Protein AF-A0A0L7KU75-F1 (afdb_monomer_lite)

Sequence (164 aa):
ITSDTLNGLRNLGIDVNSWDTIVIYLVTSKLDAESRKLWETKIGSSDELPALKELKEFLETRFRSLEFTDDHSLLRKIRERESLVPEKKILTSDEERCEEIYTHTTVRDESGRSVVNLPFRTSNPECKHGRTRDLAVRRFQHLERKVEREPEVTSPAVHRVLET

Radius of gyration: 30.98 Å; chains: 1; bounding box: 51×66×66 Å

Secondary structure (DSSP, 8-state):
-HHHHHHHHHHTT---TTHHHHHHHHHHHHS-HHHHHHHHHHHTT-SSPPPHHHHHHHHHHHHHHHHHHHTTTHHHHHHHHHTTS-SS----HHHHHHHHHHHHHEEE-TTS-EEEPP--SSSS---TTTTHHHHHHHHHHHHHHHHHH-GGG--TTTTTTS--

Organism: Operophtera brumata (NCBI:txid104452)

Structure (mmCIF, N/CA/C/O backbone):
data_AF-A0A0L7KU75-F1
#
_entry.id   AF-A0A0L7KU75-F1
#
loop_
_atom_site.group_PDB
_atom_site.id
_atom_site.type_symbol
_atom_site.label_atom_id
_atom_site.label_alt_id
_atom_site.label_comp_id
_atom_site.label_asym_id
_atom_site.label_entity_id
_atom_site.label_seq_id
_atom_site.pdbx_PDB_ins_code
_atom_site.Cartn_x
_atom_site.Cartn_y
_atom_site.Cartn_z
_atom_site.occupancy
_atom_site.B_iso_or_equiv
_atom_site.auth_seq_id
_atom_site.auth_comp_id
_atom_site.auth_asym_id
_atom_site.auth_atom_id
_atom_site.pdbx_PDB_model_num
ATOM 1 N N . ILE A 1 1 ? 6.870 2.482 -0.571 1.00 50.53 1 ILE A N 1
ATOM 2 C CA . ILE A 1 1 ? 6.154 2.921 -1.798 1.00 50.53 1 ILE A CA 1
ATOM 3 C C . ILE A 1 1 ? 6.358 4.416 -2.046 1.00 50.53 1 ILE A C 1
ATOM 5 O O . ILE A 1 1 ? 6.991 4.733 -3.035 1.00 50.53 1 ILE A O 1
ATOM 9 N N . THR A 1 2 ? 5.927 5.336 -1.173 1.00 66.31 2 THR A N 1
ATOM 10 C CA . THR A 1 2 ? 6.051 6.792 -1.432 1.00 66.31 2 THR A CA 1
ATOM 11 C C . THR A 1 2 ? 7.488 7.336 -1.384 1.00 66.31 2 THR A C 1
ATOM 13 O O . THR A 1 2 ? 7.855 8.167 -2.209 1.00 66.31 2 THR A O 1
ATOM 16 N N . SER A 1 3 ? 8.335 6.851 -0.468 1.00 70.81 3 SER A N 1
ATOM 17 C CA . SER A 1 3 ? 9.735 7.306 -0.358 1.00 70.81 3 SER A CA 1
ATOM 18 C C . SER A 1 3 ? 10.581 6.922 -1.576 1.00 70.81 3 SER A C 1
ATOM 20 O O . SER A 1 3 ? 11.368 7.729 -2.064 1.00 70.81 3 SER A O 1
ATOM 22 N N . ASP A 1 4 ? 10.410 5.705 -2.094 1.00 79.00 4 ASP A N 1
ATOM 23 C CA . ASP A 1 4 ? 11.194 5.202 -3.229 1.00 79.00 4 ASP A CA 1
ATOM 24 C C . ASP A 1 4 ? 10.819 5.934 -4.521 1.00 79.00 4 ASP A C 1
ATOM 26 O O . ASP A 1 4 ? 11.691 6.293 -5.312 1.00 79.00 4 ASP A O 1
ATOM 30 N N . THR A 1 5 ? 9.530 6.249 -4.696 1.00 79.56 5 THR A N 1
ATOM 31 C CA . THR A 1 5 ? 9.049 7.051 -5.827 1.00 79.56 5 THR A CA 1
ATOM 32 C C . THR A 1 5 ? 9.541 8.496 -5.764 1.00 79.56 5 THR A C 1
ATOM 34 O O . THR A 1 5 ? 9.972 9.027 -6.783 1.00 79.56 5 THR A O 1
ATOM 37 N N . LEU A 1 6 ? 9.545 9.128 -4.583 1.00 79.50 6 LEU A N 1
ATOM 38 C CA . LEU A 1 6 ? 10.062 10.495 -4.415 1.00 79.50 6 LEU A CA 1
ATOM 39 C C . LEU A 1 6 ? 11.577 10.564 -4.646 1.00 79.50 6 LEU A C 1
ATOM 41 O O . LEU A 1 6 ? 12.066 11.503 -5.269 1.00 79.50 6 LEU A O 1
ATOM 45 N N . ASN A 1 7 ? 12.319 9.541 -4.212 1.00 81.44 7 ASN A N 1
ATOM 46 C CA . ASN A 1 7 ? 13.748 9.424 -4.498 1.00 81.44 7 ASN A CA 1
ATOM 47 C C . ASN A 1 7 ? 14.016 9.209 -5.995 1.00 81.44 7 ASN A C 1
ATOM 49 O O . ASN A 1 7 ? 14.945 9.804 -6.537 1.00 81.44 7 ASN A O 1
ATOM 53 N N . GLY A 1 8 ? 13.177 8.429 -6.683 1.00 83.62 8 GLY A N 1
ATOM 54 C CA . GLY A 1 8 ? 13.225 8.290 -8.140 1.00 83.62 8 GLY A CA 1
ATOM 55 C C . GLY A 1 8 ? 13.024 9.622 -8.870 1.00 83.62 8 GLY A C 1
ATOM 56 O O . GLY A 1 8 ? 13.792 9.944 -9.771 1.00 83.62 8 GLY A O 1
ATOM 57 N N . LEU A 1 9 ? 12.049 10.433 -8.444 1.00 82.44 9 LEU A N 1
ATOM 58 C CA . LEU A 1 9 ? 11.795 11.766 -9.011 1.00 82.44 9 LEU A CA 1
ATOM 59 C C . LEU A 1 9 ? 12.949 12.743 -8.742 1.00 82.44 9 LEU A C 1
ATOM 61 O O . LEU A 1 9 ? 13.361 13.467 -9.648 1.00 82.44 9 LEU A O 1
ATOM 65 N N . ARG A 1 10 ? 13.531 12.705 -7.538 1.00 82.56 10 ARG A N 1
ATOM 66 C CA . ARG A 1 10 ? 14.726 13.493 -7.199 1.00 82.56 10 ARG A CA 1
ATOM 67 C C . ARG A 1 10 ? 15.917 13.128 -8.090 1.00 82.56 10 ARG A C 1
ATOM 69 O O . ARG A 1 10 ? 16.611 14.016 -8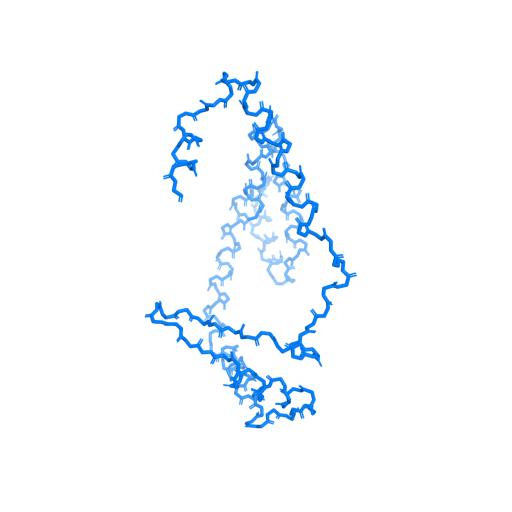.575 1.00 82.56 10 ARG A O 1
ATOM 76 N N . ASN A 1 11 ? 16.116 11.838 -8.362 1.00 86.25 11 ASN A N 1
ATOM 77 C CA . ASN A 1 11 ? 17.171 11.356 -9.263 1.00 86.25 11 ASN A CA 1
ATOM 78 C C . ASN A 1 11 ? 16.945 11.767 -10.728 1.00 86.25 11 ASN A C 1
ATOM 80 O O . ASN A 1 11 ? 17.902 11.852 -11.491 1.00 86.25 11 ASN A O 1
ATOM 84 N N . LEU A 1 12 ? 15.698 12.052 -11.112 1.00 86.69 12 LEU A N 1
ATOM 85 C CA . LEU A 1 12 ? 15.332 12.612 -12.417 1.00 86.69 12 LEU A CA 1
ATOM 86 C C . LEU A 1 12 ? 15.462 14.147 -12.471 1.00 86.69 12 LEU A C 1
ATOM 88 O O . LEU A 1 12 ? 15.104 14.752 -13.479 1.00 86.69 12 LEU A O 1
ATOM 92 N N . GLY A 1 13 ? 15.971 14.782 -11.409 1.00 80.56 13 GLY A N 1
ATOM 93 C CA . GLY A 1 13 ? 16.167 16.232 -11.334 1.00 80.56 13 GLY A CA 1
ATOM 94 C C . GLY A 1 13 ? 14.891 17.028 -11.056 1.00 80.56 13 GLY A C 1
ATOM 95 O O . GLY A 1 13 ? 14.885 18.243 -11.233 1.00 80.56 13 GLY A O 1
ATOM 96 N N . ILE A 1 14 ? 13.808 16.368 -10.633 1.00 81.25 14 ILE A N 1
ATOM 97 C CA . ILE A 1 14 ? 12.555 17.033 -10.268 1.00 81.25 14 ILE A CA 1
ATOM 98 C C . ILE A 1 14 ? 12.654 17.493 -8.812 1.00 81.25 14 ILE A C 1
ATOM 100 O O . ILE A 1 14 ? 12.973 16.701 -7.921 1.00 81.25 14 ILE A O 1
ATOM 104 N N . ASP A 1 15 ? 12.360 18.771 -8.566 1.00 80.94 15 ASP A N 1
ATOM 105 C CA . ASP A 1 15 ? 12.301 19.313 -7.212 1.00 80.94 15 ASP A CA 1
ATOM 106 C C . ASP A 1 15 ? 11.076 18.764 -6.464 1.00 80.94 15 ASP A C 1
ATOM 108 O O . ASP A 1 15 ? 9.924 19.036 -6.809 1.00 80.94 15 ASP A O 1
ATOM 112 N N . VAL A 1 16 ? 11.345 17.959 -5.437 1.00 82.62 16 VAL A N 1
ATOM 113 C CA . VAL A 1 16 ? 10.338 17.316 -4.580 1.00 82.62 16 VAL A CA 1
ATOM 114 C C . VAL A 1 16 ? 10.296 17.915 -3.173 1.00 82.62 16 VAL A C 1
ATOM 116 O O . VAL A 1 16 ? 9.594 17.393 -2.312 1.00 82.62 16 VAL A O 1
ATOM 119 N N . ASN A 1 17 ? 11.025 19.005 -2.911 1.00 78.44 17 ASN A N 1
ATOM 120 C CA . ASN A 1 17 ? 11.191 19.546 -1.556 1.00 78.44 17 ASN A CA 1
ATOM 121 C C . ASN A 1 17 ? 9.878 20.041 -0.919 1.00 78.44 17 ASN A C 1
ATOM 123 O O . ASN A 1 17 ? 9.758 20.057 0.300 1.00 78.44 17 ASN A O 1
ATOM 127 N N . SER A 1 18 ? 8.879 20.407 -1.725 1.00 79.19 18 SER A N 1
ATOM 128 C CA . SER A 1 18 ? 7.560 20.864 -1.259 1.00 79.19 18 SER A CA 1
ATOM 129 C C . SER A 1 18 ? 6.476 19.779 -1.264 1.00 79.19 18 SER A C 1
ATOM 131 O O . SER A 1 18 ? 5.334 20.037 -0.877 1.00 79.19 18 SER A O 1
ATOM 133 N N . TRP A 1 19 ? 6.796 18.562 -1.715 1.00 86.31 19 TRP A N 1
ATOM 134 C CA . TRP A 1 19 ? 5.796 17.507 -1.911 1.00 86.31 19 TRP A CA 1
ATOM 135 C C . TRP A 1 19 ? 5.351 16.868 -0.599 1.00 86.31 19 TRP A C 1
ATOM 137 O O . TRP A 1 19 ? 4.287 16.249 -0.560 1.00 86.31 19 TRP A O 1
ATOM 147 N N . ASP A 1 20 ? 6.117 17.062 0.473 1.00 86.25 20 ASP A N 1
ATOM 148 C CA . ASP A 1 20 ? 5.803 16.574 1.812 1.00 86.25 20 ASP A CA 1
ATOM 149 C C . ASP A 1 20 ? 4.392 16.991 2.237 1.00 86.25 20 ASP A C 1
ATOM 151 O O . ASP A 1 20 ? 3.604 16.131 2.616 1.00 86.25 20 ASP A O 1
ATOM 155 N N . THR A 1 21 ? 3.998 18.252 2.041 1.00 84.44 21 THR A N 1
ATOM 156 C CA . THR A 1 21 ? 2.649 18.738 2.382 1.00 84.44 21 THR A CA 1
ATOM 157 C C . THR A 1 21 ? 1.545 17.978 1.640 1.00 84.44 21 THR A C 1
ATOM 159 O O . THR A 1 21 ? 0.534 17.593 2.231 1.00 84.44 21 THR A O 1
ATOM 162 N N . ILE A 1 22 ? 1.742 17.720 0.343 1.00 86.88 22 ILE A N 1
ATOM 163 C CA . ILE A 1 22 ? 0.766 17.015 -0.502 1.00 86.88 22 ILE A CA 1
ATOM 164 C C . ILE A 1 22 ? 0.668 15.552 -0.070 1.00 86.88 22 ILE A C 1
ATOM 166 O O . ILE A 1 22 ? -0.427 15.019 0.109 1.00 86.88 22 ILE A O 1
ATOM 170 N N . VAL A 1 23 ? 1.814 14.898 0.120 1.00 87.31 23 VAL A N 1
ATOM 171 C CA . VAL A 1 23 ? 1.879 13.492 0.526 1.00 87.31 23 VAL A CA 1
ATOM 172 C C . VAL A 1 23 ? 1.296 13.314 1.924 1.00 87.31 23 VAL A C 1
ATOM 174 O O . VAL A 1 23 ? 0.525 12.381 2.136 1.00 87.31 23 VAL A O 1
ATOM 177 N N . ILE A 1 24 ? 1.593 14.221 2.855 1.00 88.81 24 ILE A N 1
ATOM 178 C CA . ILE A 1 24 ? 1.039 14.207 4.209 1.00 88.81 24 ILE A CA 1
ATOM 179 C C . ILE A 1 24 ? -0.480 14.329 4.152 1.00 88.81 24 ILE A C 1
ATOM 181 O O . ILE A 1 24 ? -1.156 13.481 4.724 1.00 88.81 24 ILE A O 1
ATOM 185 N N . TYR A 1 25 ? -1.032 15.297 3.416 1.00 88.06 25 TYR A N 1
ATOM 186 C CA . TYR A 1 25 ? -2.484 15.433 3.256 1.00 88.06 25 TYR A CA 1
ATOM 187 C C . TYR A 1 25 ? -3.135 14.174 2.657 1.00 88.06 25 TYR A C 1
ATOM 189 O O . TYR A 1 25 ? -4.155 13.683 3.147 1.00 88.06 25 TYR A O 1
ATOM 197 N N . LEU A 1 26 ? -2.530 13.605 1.610 1.00 88.75 26 LEU A N 1
ATOM 198 C CA . LEU A 1 26 ? -3.040 12.390 0.977 1.00 88.75 26 LEU A CA 1
ATOM 199 C C . LEU A 1 26 ? -3.021 11.202 1.940 1.00 88.75 26 LEU A C 1
ATOM 201 O O . LEU A 1 26 ? -4.012 10.479 2.031 1.00 88.75 26 LEU A O 1
ATOM 205 N N . VAL A 1 27 ? -1.930 11.005 2.679 1.00 89.06 27 VAL A N 1
ATOM 206 C CA . VAL A 1 27 ? -1.810 9.898 3.634 1.00 89.06 27 VAL A CA 1
ATOM 207 C C . VAL A 1 27 ? -2.764 10.091 4.812 1.00 89.06 27 VAL A C 1
ATOM 209 O O . VAL A 1 27 ? -3.489 9.159 5.154 1.00 89.06 27 VAL A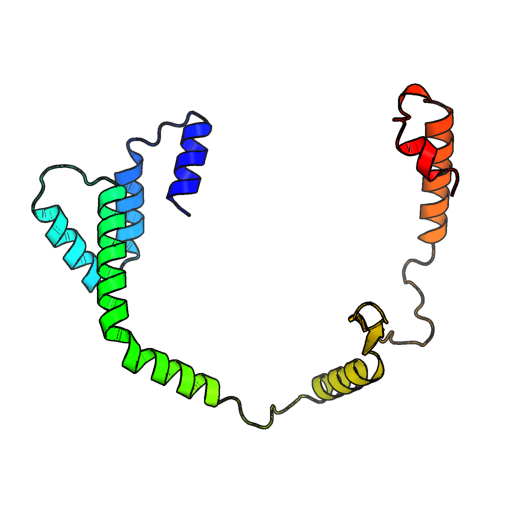 O 1
ATOM 212 N N . THR A 1 28 ? -2.857 11.290 5.391 1.00 88.38 28 THR A N 1
ATOM 213 C CA . THR A 1 28 ? -3.745 11.569 6.536 1.00 88.38 28 THR A CA 1
ATOM 214 C C . THR A 1 28 ? -5.225 11.455 6.176 1.00 88.38 28 THR A C 1
ATOM 216 O O . THR A 1 28 ? -6.030 11.036 7.013 1.00 88.38 28 THR A O 1
ATOM 219 N N . SER A 1 29 ? -5.589 11.714 4.914 1.00 88.25 29 SER A N 1
ATOM 220 C CA . SER A 1 29 ? -6.942 11.458 4.399 1.00 88.25 29 SER A CA 1
ATOM 221 C C . SER A 1 29 ? -7.320 9.969 4.393 1.00 88.25 29 SER A C 1
ATOM 223 O O . SER A 1 29 ? -8.503 9.633 4.462 1.00 88.25 29 SER A O 1
ATOM 225 N N . LYS A 1 30 ? -6.327 9.070 4.332 1.00 89.62 30 LYS A N 1
ATOM 226 C CA . LYS A 1 30 ? -6.516 7.610 4.339 1.00 89.62 30 LYS A CA 1
ATOM 227 C C . LYS A 1 30 ? -6.454 6.992 5.732 1.00 89.62 30 LYS A C 1
ATOM 229 O O . LYS A 1 30 ? -6.848 5.840 5.879 1.00 89.62 30 LYS A O 1
ATOM 234 N N . LEU A 1 31 ? -5.987 7.734 6.733 1.00 88.81 31 LEU A N 1
ATOM 235 C CA . LEU A 1 31 ? -5.997 7.281 8.122 1.00 88.81 31 LEU A CA 1
ATOM 236 C C . LEU A 1 31 ? -7.421 7.249 8.679 1.00 88.81 31 LEU A C 1
ATOM 238 O O . LEU A 1 31 ? -8.274 8.055 8.289 1.00 88.81 31 LEU A O 1
ATOM 242 N N . ASP A 1 32 ? -7.650 6.327 9.612 1.00 89.00 32 ASP A N 1
ATOM 243 C CA . ASP A 1 32 ? -8.876 6.249 10.396 1.00 89.00 32 ASP A CA 1
ATOM 244 C C . ASP A 1 32 ? -9.066 7.505 11.269 1.00 89.00 32 ASP A C 1
ATOM 246 O O . ASP A 1 32 ? -8.134 8.276 11.523 1.00 89.00 32 ASP A O 1
ATOM 250 N N . ALA A 1 33 ? -10.302 7.731 11.717 1.00 88.50 33 ALA A N 1
ATOM 251 C CA . ALA A 1 33 ? -10.673 8.951 12.431 1.00 88.50 33 ALA A CA 1
ATOM 252 C C . ALA A 1 33 ? -9.912 9.142 13.755 1.00 88.50 33 ALA A C 1
ATOM 254 O O . ALA A 1 33 ? -9.696 10.281 14.166 1.00 88.50 33 ALA A O 1
ATOM 255 N N . GLU A 1 34 ? -9.510 8.057 14.422 1.00 88.62 34 GLU A N 1
ATOM 256 C CA . GLU A 1 34 ? -8.755 8.122 15.673 1.00 88.62 34 GLU A CA 1
ATOM 257 C C . GLU A 1 34 ? -7.305 8.533 15.393 1.00 88.62 34 GLU A C 1
ATOM 259 O O . GLU A 1 34 ? -6.819 9.524 15.942 1.00 88.62 34 GLU A O 1
ATOM 264 N N . SER A 1 35 ? -6.640 7.845 14.462 1.00 91.25 35 SER A N 1
ATOM 265 C CA . SER A 1 35 ? -5.254 8.144 14.081 1.00 91.25 35 SER A CA 1
ATOM 266 C C . SER A 1 35 ? -5.096 9.548 13.490 1.00 91.25 35 SER A C 1
ATOM 268 O O . SER A 1 35 ? -4.089 10.207 13.749 1.00 91.25 35 SER A O 1
ATOM 270 N N . ARG A 1 36 ? -6.093 10.053 12.748 1.00 89.94 36 ARG A N 1
ATOM 271 C CA . ARG A 1 36 ? -6.078 11.430 12.221 1.00 89.94 36 ARG A CA 1
ATOM 272 C C . ARG A 1 36 ? -6.154 12.483 13.326 1.00 89.94 36 ARG A C 1
ATOM 274 O O . ARG A 1 36 ? -5.367 13.422 13.303 1.00 89.94 36 ARG A O 1
ATOM 281 N N . LYS A 1 37 ? -7.039 12.310 14.315 1.00 90.25 37 LYS A N 1
ATOM 282 C CA . LYS A 1 37 ? -7.141 13.229 15.466 1.00 90.25 37 LYS A CA 1
ATOM 283 C C . LYS A 1 37 ? -5.844 13.279 16.269 1.00 90.25 37 LYS A C 1
ATOM 285 O O . LYS A 1 37 ? -5.413 14.351 16.687 1.00 90.25 37 LYS A O 1
ATOM 290 N N . LEU A 1 38 ? -5.217 12.121 16.477 1.00 89.44 38 LEU A N 1
ATOM 291 C CA . LEU A 1 38 ? -3.937 12.024 17.179 1.00 89.44 38 LEU A CA 1
ATOM 292 C C . LEU A 1 38 ? -2.810 12.713 16.404 1.00 89.44 38 LEU A C 1
ATOM 294 O O . LEU A 1 38 ? -2.002 13.419 17.004 1.00 89.44 38 LEU A O 1
ATOM 298 N N . TRP A 1 39 ? -2.784 12.551 15.079 1.00 90.56 39 TRP A N 1
ATOM 299 C CA . TRP A 1 39 ? -1.859 13.270 14.207 1.00 90.56 39 TRP A CA 1
ATOM 300 C C . TRP A 1 39 ? -2.064 14.786 14.322 1.00 90.56 39 TRP A C 1
ATOM 302 O O . TRP A 1 39 ? -1.128 15.492 14.678 1.00 90.56 39 TRP A O 1
ATOM 312 N N . GLU A 1 40 ? -3.293 15.277 14.138 1.00 88.00 40 GLU A N 1
ATOM 313 C CA . GLU A 1 40 ? -3.639 16.703 14.268 1.00 88.00 40 GLU A CA 1
ATOM 314 C C . GLU A 1 40 ? -3.286 17.275 15.648 1.00 88.00 40 GLU A C 1
ATOM 316 O O . GLU A 1 40 ? -2.795 18.393 15.740 1.00 88.00 40 GLU A O 1
ATOM 321 N N . THR A 1 41 ? -3.451 16.496 16.719 1.00 87.38 41 THR A N 1
ATOM 322 C CA . THR A 1 41 ? -3.048 16.906 18.076 1.00 87.38 41 THR A CA 1
ATOM 323 C C . THR A 1 41 ? -1.523 17.010 18.212 1.00 87.38 41 THR A C 1
ATOM 325 O O . THR A 1 41 ? -1.025 17.919 18.876 1.00 87.38 41 THR A O 1
ATOM 328 N N . LYS A 1 42 ? -0.767 16.111 17.562 1.00 85.06 42 LYS A N 1
ATOM 329 C CA . LYS A 1 42 ? 0.706 16.100 17.576 1.00 85.06 42 LYS A CA 1
ATOM 330 C C . LYS A 1 42 ? 1.295 17.312 16.845 1.00 85.06 42 LYS A C 1
ATOM 332 O O . LYS A 1 42 ? 2.187 17.953 17.390 1.00 85.06 42 LYS A O 1
ATOM 337 N N . ILE A 1 43 ? 0.805 17.637 15.646 1.00 84.12 43 ILE A N 1
ATOM 338 C CA . ILE A 1 43 ? 1.264 18.830 14.900 1.00 84.12 43 ILE A CA 1
ATOM 339 C C . ILE A 1 43 ? 0.585 20.128 15.310 1.00 84.12 43 ILE A C 1
ATOM 341 O O . ILE A 1 43 ? 1.182 21.175 15.119 1.00 84.12 43 ILE A O 1
ATOM 345 N N . GLY A 1 44 ? -0.594 20.100 15.932 1.00 73.06 44 GLY A N 1
ATOM 346 C CA . GLY A 1 44 ? -1.257 21.308 16.436 1.00 73.06 44 GLY A CA 1
ATOM 347 C C . GLY A 1 44 ? -0.464 22.059 17.515 1.00 73.06 44 GLY A C 1
ATOM 348 O O . GLY A 1 44 ? -0.876 23.134 17.933 1.00 73.06 44 GLY A O 1
ATOM 349 N N . SER A 1 45 ? 0.664 21.497 17.966 1.00 68.44 45 SER A N 1
ATOM 350 C CA . SER A 1 45 ? 1.614 22.125 18.890 1.00 68.44 45 SER A CA 1
ATOM 351 C C . SER A 1 45 ? 2.805 22.809 18.193 1.00 68.44 45 SER A C 1
ATOM 353 O O . SER A 1 45 ? 3.596 23.453 18.878 1.00 68.44 45 SER A O 1
ATOM 355 N N . SER A 1 46 ? 2.963 22.665 16.871 1.00 70.50 46 SER A N 1
ATOM 356 C CA . SER A 1 46 ? 4.053 23.257 16.081 1.00 70.50 46 SER A CA 1
ATOM 357 C C . SER A 1 46 ? 3.493 24.199 15.015 1.00 70.50 46 SER A C 1
ATOM 359 O O . SER A 1 46 ? 2.529 23.858 14.336 1.00 70.50 46 SER A O 1
ATOM 361 N N . ASP A 1 47 ? 4.114 25.368 14.855 1.00 66.88 47 ASP A N 1
ATOM 362 C CA . ASP A 1 47 ? 3.753 26.366 13.831 1.00 66.88 47 ASP A CA 1
ATOM 363 C C . ASP A 1 47 ? 4.490 26.122 12.491 1.00 66.88 47 ASP A C 1
ATOM 365 O O . ASP A 1 47 ? 4.308 26.851 11.516 1.00 66.88 47 ASP A O 1
ATOM 369 N N . GLU A 1 48 ? 5.340 25.089 12.428 1.00 74.62 48 GLU A N 1
ATOM 370 C CA . GLU A 1 48 ? 6.104 24.710 11.235 1.00 74.62 48 GLU A CA 1
ATOM 371 C C . GLU A 1 48 ? 5.439 23.564 10.458 1.00 74.62 48 GLU A C 1
ATOM 373 O O . GLU A 1 48 ? 4.818 22.664 11.029 1.00 74.62 48 GLU A O 1
ATOM 378 N N . LEU A 1 49 ? 5.589 23.584 9.127 1.00 77.44 49 LEU A N 1
ATOM 379 C CA . LEU A 1 49 ? 5.085 22.520 8.258 1.00 77.44 49 LEU A CA 1
ATOM 380 C C . LEU A 1 49 ? 5.805 21.195 8.566 1.00 77.44 49 LEU A C 1
ATOM 382 O O . LEU A 1 49 ? 7.034 21.150 8.483 1.00 77.44 49 LEU A O 1
ATOM 386 N N . PRO A 1 50 ? 5.070 20.107 8.860 1.00 82.75 50 PRO A N 1
ATOM 387 C CA . PRO A 1 50 ? 5.684 18.831 9.198 1.00 82.75 50 PRO A CA 1
ATOM 388 C C . PRO A 1 50 ? 6.390 18.214 7.992 1.00 82.75 50 PRO A C 1
ATOM 390 O O . PRO A 1 50 ? 5.865 18.214 6.875 1.00 82.75 50 PRO A O 1
ATOM 393 N N . ALA A 1 51 ? 7.549 17.607 8.234 1.00 87.00 51 ALA A N 1
ATOM 394 C CA . ALA A 1 51 ? 8.231 16.796 7.233 1.00 87.00 51 ALA A CA 1
ATOM 395 C C . ALA A 1 51 ? 7.584 15.407 7.109 1.00 87.00 51 ALA A C 1
ATOM 397 O O . ALA A 1 51 ? 7.063 14.841 8.078 1.00 87.00 51 ALA A O 1
ATOM 398 N N . LEU A 1 52 ? 7.707 14.772 5.939 1.00 85.50 52 LEU A N 1
ATOM 399 C CA . LEU A 1 52 ? 7.187 13.413 5.720 1.00 85.50 52 LEU A CA 1
ATOM 400 C C . LEU A 1 52 ? 7.784 12.388 6.707 1.00 85.50 52 LEU A C 1
ATOM 402 O O . LEU A 1 52 ? 7.141 11.396 7.061 1.00 85.50 52 LEU A O 1
ATOM 406 N N . LYS A 1 53 ? 9.010 12.640 7.179 1.00 86.50 53 LYS A N 1
ATOM 407 C CA . LYS A 1 53 ? 9.692 11.821 8.188 1.00 86.50 53 LYS A CA 1
ATOM 408 C C . LYS A 1 53 ? 8.919 11.768 9.510 1.00 86.50 53 LYS A C 1
ATOM 410 O O . LYS A 1 53 ? 8.767 10.688 10.074 1.00 86.50 53 LYS A O 1
ATOM 415 N N . GLU A 1 54 ? 8.376 12.893 9.962 1.00 87.62 54 GLU A N 1
ATOM 416 C CA . GLU A 1 54 ? 7.632 12.976 11.225 1.00 87.62 54 GLU A CA 1
ATOM 417 C C . GLU A 1 54 ? 6.306 12.217 11.161 1.00 87.62 54 GLU A C 1
ATOM 419 O O . GLU A 1 54 ? 5.896 11.580 12.140 1.00 87.62 54 GLU A O 1
ATOM 424 N N . LEU A 1 55 ? 5.652 12.249 9.992 1.00 89.62 55 LEU A N 1
ATOM 425 C CA . LEU A 1 55 ? 4.466 11.442 9.721 1.00 89.62 55 LEU A CA 1
ATOM 426 C C . LEU A 1 55 ? 4.807 9.953 9.756 1.00 89.62 55 LEU A C 1
ATOM 428 O O . LEU A 1 55 ? 4.084 9.173 10.371 1.00 89.62 55 LEU A O 1
ATOM 432 N N . LYS A 1 56 ? 5.920 9.550 9.136 1.00 89.00 56 LYS A N 1
ATOM 433 C CA . LYS A 1 56 ? 6.367 8.153 9.158 1.00 89.00 56 LYS A CA 1
ATOM 434 C C . LYS A 1 56 ? 6.615 7.665 10.590 1.00 89.00 56 LYS A C 1
ATOM 436 O O . LYS A 1 56 ? 6.096 6.618 10.964 1.00 89.00 56 LYS A O 1
ATOM 441 N N . GLU A 1 57 ? 7.333 8.440 11.400 1.00 90.75 57 GLU A N 1
ATOM 442 C CA . GLU A 1 57 ? 7.600 8.109 12.808 1.00 90.75 57 GLU A CA 1
ATOM 443 C C . GLU A 1 57 ? 6.310 8.013 13.638 1.00 90.75 57 GLU A C 1
ATOM 445 O O . GLU A 1 57 ? 6.159 7.122 14.479 1.00 90.75 57 GLU A O 1
ATOM 450 N N . PHE A 1 58 ? 5.343 8.902 13.382 1.00 91.81 58 PHE A N 1
ATOM 451 C CA . PHE A 1 58 ? 4.020 8.819 14.000 1.00 91.81 58 PHE A CA 1
ATOM 452 C C . PHE A 1 58 ? 3.296 7.518 13.633 1.00 91.81 58 PHE A C 1
ATOM 454 O O . PHE A 1 58 ? 2.797 6.831 14.524 1.00 91.81 58 PHE A O 1
ATOM 461 N N . LEU A 1 59 ? 3.260 7.160 12.346 1.00 90.25 59 LEU A N 1
ATOM 462 C CA . LEU A 1 59 ? 2.581 5.951 11.877 1.00 90.25 59 LEU A CA 1
ATOM 463 C C . LEU A 1 59 ? 3.218 4.681 12.435 1.00 90.25 59 LEU A C 1
ATOM 465 O O . LEU A 1 59 ? 2.497 3.789 12.871 1.00 90.25 59 LEU A O 1
ATOM 469 N N . GLU A 1 60 ? 4.548 4.613 12.484 1.00 90.31 60 GLU A N 1
ATOM 470 C CA . GLU A 1 60 ? 5.260 3.485 13.093 1.00 90.31 60 GLU A CA 1
ATOM 471 C C . GLU A 1 60 ? 4.933 3.353 14.587 1.00 90.31 60 GLU A C 1
ATOM 473 O O . GLU A 1 60 ? 4.676 2.251 15.073 1.00 90.31 60 GLU A O 1
ATOM 478 N N . THR A 1 61 ? 4.871 4.472 15.313 1.00 89.94 61 THR A N 1
ATOM 479 C CA . THR A 1 61 ? 4.504 4.484 16.740 1.00 89.94 61 THR A CA 1
ATOM 480 C C . THR A 1 61 ? 3.058 4.031 16.951 1.00 89.94 61 THR A C 1
ATOM 482 O O . THR A 1 61 ? 2.779 3.196 17.813 1.00 89.94 61 THR A O 1
ATOM 485 N N . ARG A 1 62 ? 2.131 4.548 16.137 1.00 88.50 62 ARG A N 1
ATOM 486 C CA . ARG A 1 62 ? 0.709 4.191 16.182 1.00 88.50 62 ARG A CA 1
ATOM 48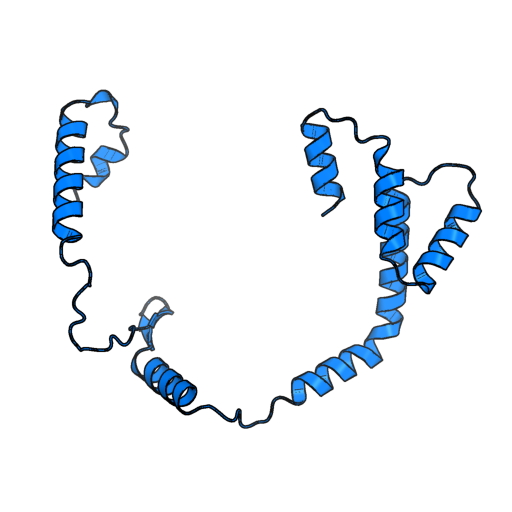7 C C . ARG A 1 62 ? 0.492 2.715 15.865 1.00 88.50 62 ARG A C 1
ATOM 489 O O . ARG A 1 62 ? -0.267 2.060 16.572 1.00 88.50 62 ARG A O 1
ATOM 496 N N . PHE A 1 63 ? 1.179 2.199 14.847 1.00 86.19 63 PHE A N 1
ATOM 497 C CA . PHE A 1 63 ? 1.111 0.796 14.455 1.00 86.19 63 PHE A CA 1
ATOM 498 C C . PHE A 1 63 ? 1.591 -0.120 15.582 1.00 86.19 63 PHE A C 1
ATOM 500 O O . PHE A 1 63 ? 0.835 -0.984 16.005 1.00 86.19 63 PHE A O 1
ATOM 507 N N . ARG A 1 64 ? 2.764 0.147 16.171 1.00 85.00 64 ARG A N 1
ATOM 508 C CA . ARG A 1 64 ? 3.274 -0.636 17.314 1.00 85.00 64 ARG A CA 1
ATOM 509 C C . ARG A 1 64 ? 2.321 -0.631 18.512 1.00 85.00 64 ARG A C 1
ATOM 511 O O . ARG A 1 64 ? 2.145 -1.651 19.171 1.00 85.00 64 ARG A O 1
ATOM 518 N N . SER A 1 65 ? 1.695 0.513 18.798 1.00 84.62 65 SER A N 1
ATOM 519 C CA . SER A 1 65 ? 0.695 0.612 19.868 1.00 84.62 65 SER A CA 1
ATOM 520 C C . SER A 1 65 ? -0.556 -0.223 19.577 1.00 84.62 65 SER A C 1
ATOM 522 O O . SER A 1 65 ? -1.137 -0.791 20.501 1.00 84.62 65 SER A O 1
ATOM 524 N N . LEU A 1 66 ? -0.987 -0.286 18.315 1.00 78.38 66 LEU A N 1
ATOM 525 C CA . LEU A 1 66 ? -2.125 -1.103 17.895 1.00 78.38 66 LEU A CA 1
ATOM 526 C C . LEU A 1 66 ? -1.788 -2.594 17.898 1.00 78.38 66 LEU A C 1
ATOM 528 O O . LEU A 1 66 ? -2.580 -3.374 18.416 1.00 78.38 66 LEU A O 1
ATOM 532 N N . GLU A 1 67 ? -0.605 -2.983 17.418 1.00 75.06 67 GLU A N 1
ATOM 533 C CA . GLU A 1 67 ? -0.142 -4.377 17.429 1.00 75.06 67 GLU A CA 1
ATOM 534 C C . GLU A 1 67 ? -0.160 -4.977 18.838 1.00 75.06 67 GLU A C 1
ATOM 536 O O . GLU A 1 67 ? -0.631 -6.095 19.026 1.00 75.06 67 GLU A O 1
ATOM 541 N N . PHE A 1 68 ? 0.258 -4.212 19.850 1.00 68.75 68 PHE A N 1
ATOM 542 C CA . PHE A 1 68 ? 0.213 -4.662 21.244 1.00 68.75 68 PHE A CA 1
ATOM 543 C C . PHE A 1 68 ? -1.218 -4.865 21.778 1.00 68.75 68 PHE A C 1
ATOM 545 O O . PHE A 1 68 ? -1.435 -5.630 22.715 1.00 68.75 68 PHE A O 1
ATOM 552 N N . THR A 1 69 ? -2.206 -4.185 21.192 1.00 63.81 69 THR A N 1
ATOM 553 C CA . THR A 1 69 ? -3.601 -4.219 21.654 1.00 63.81 69 THR A CA 1
ATOM 554 C C . THR A 1 69 ? -4.439 -5.264 20.896 1.00 63.81 69 THR A C 1
ATOM 556 O O . THR A 1 69 ? -5.390 -5.809 21.458 1.00 63.81 69 THR A O 1
ATOM 559 N N . ASP A 1 70 ? -4.083 -5.587 19.646 1.00 58.69 70 ASP A N 1
ATOM 560 C CA . ASP A 1 70 ? -4.866 -6.460 18.750 1.00 58.69 70 ASP A CA 1
ATOM 561 C C . ASP A 1 70 ? -4.473 -7.952 18.767 1.00 58.69 70 ASP A C 1
ATOM 563 O O . ASP A 1 70 ? -5.241 -8.797 18.284 1.00 58.69 70 ASP A O 1
ATOM 567 N N . ASP A 1 71 ? -3.324 -8.295 19.360 1.00 60.41 71 ASP A N 1
ATOM 568 C CA . ASP A 1 71 ? -2.705 -9.629 19.275 1.00 60.41 71 ASP A CA 1
ATOM 569 C C . ASP A 1 71 ? -3.617 -10.770 19.780 1.00 60.41 71 ASP A C 1
ATOM 571 O O . ASP A 1 71 ? -3.685 -11.856 19.204 1.00 60.41 71 ASP A O 1
ATOM 575 N N . HIS A 1 72 ? -4.442 -10.535 20.804 1.00 58.44 72 HIS A N 1
ATOM 576 C CA . HIS A 1 72 ? -5.274 -11.608 21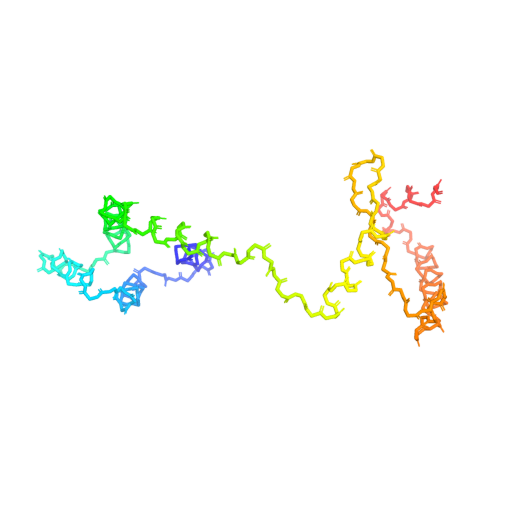.363 1.00 58.44 72 HIS A CA 1
ATOM 577 C C . HIS A 1 72 ? -6.657 -11.768 20.726 1.00 58.44 72 HIS A C 1
ATOM 579 O O . HIS A 1 72 ? -7.231 -12.859 20.781 1.00 58.44 72 HIS A O 1
ATOM 585 N N . SER A 1 73 ? -7.218 -10.715 20.126 1.00 63.31 73 SER A N 1
ATOM 586 C CA . SER A 1 73 ? -8.612 -10.747 19.663 1.00 63.31 73 SER A CA 1
ATOM 587 C C . SER A 1 73 ? -8.735 -10.988 18.159 1.00 63.31 73 SER A C 1
ATOM 589 O O . SER A 1 73 ? -9.624 -11.733 17.734 1.00 63.31 73 SER A O 1
ATOM 591 N N . LEU A 1 74 ? -7.832 -10.422 17.349 1.00 66.00 74 LEU A N 1
ATOM 592 C CA . LEU A 1 74 ? -7.871 -10.573 15.895 1.00 66.00 74 LEU A CA 1
ATOM 593 C C . LEU A 1 74 ? -7.227 -11.871 15.433 1.00 66.00 74 LEU A C 1
ATOM 595 O O . LEU A 1 74 ? -7.837 -12.563 14.622 1.00 66.00 74 LEU A O 1
ATOM 599 N N . LEU A 1 75 ? -6.076 -12.267 15.988 1.00 64.38 75 LEU A N 1
ATOM 600 C CA . LEU A 1 75 ? -5.469 -13.561 15.650 1.00 64.38 75 LEU A CA 1
ATOM 601 C C . LEU A 1 75 ? -6.393 -14.724 16.003 1.00 64.38 75 LEU A C 1
ATOM 603 O O . LEU A 1 75 ? -6.522 -15.675 15.234 1.00 64.38 75 LEU A O 1
ATOM 607 N N . ARG A 1 76 ? -7.106 -14.621 17.131 1.00 61.88 76 ARG A N 1
ATOM 608 C CA . ARG A 1 76 ? -8.121 -15.603 17.511 1.00 61.88 76 ARG A CA 1
ATOM 609 C C . ARG A 1 76 ? -9.265 -15.653 16.495 1.00 61.88 76 ARG A C 1
ATOM 611 O O . ARG A 1 76 ? -9.610 -16.740 16.049 1.00 61.88 76 ARG A O 1
ATOM 618 N N . LYS A 1 77 ? -9.802 -14.503 16.075 1.00 67.94 77 LYS A N 1
ATOM 619 C CA . LYS A 1 77 ? -10.874 -14.432 15.063 1.00 67.94 77 LYS A CA 1
ATOM 620 C C . LYS A 1 77 ? -10.428 -14.908 13.678 1.00 67.94 77 LYS A C 1
ATOM 622 O O . LYS A 1 77 ? -11.218 -15.535 12.977 1.00 67.94 77 LYS A O 1
ATOM 627 N N . ILE A 1 78 ? -9.193 -14.608 13.274 1.00 68.94 78 ILE A N 1
ATOM 628 C CA . ILE A 1 78 ? -8.608 -15.060 12.004 1.00 68.94 78 ILE A CA 1
ATOM 629 C C . ILE A 1 78 ? -8.452 -16.579 12.036 1.00 68.94 78 ILE A C 1
ATOM 631 O O . ILE A 1 78 ? -8.976 -17.257 11.159 1.00 68.94 78 ILE A O 1
ATOM 635 N N . ARG A 1 79 ? -7.859 -17.126 13.102 1.00 62.94 79 ARG A N 1
ATOM 636 C CA . ARG A 1 79 ? -7.684 -18.573 13.281 1.00 62.94 79 ARG A CA 1
ATOM 637 C C . ARG A 1 79 ? -9.011 -19.326 13.382 1.00 62.94 79 ARG A C 1
ATOM 639 O O . ARG A 1 79 ? -9.143 -20.407 12.819 1.00 62.94 79 ARG A O 1
ATOM 646 N N . GLU A 1 80 ? -10.004 -18.762 14.068 1.00 63.19 80 GLU A N 1
ATOM 647 C CA . GLU A 1 80 ? -11.360 -19.322 14.125 1.00 63.19 80 GLU A CA 1
ATOM 648 C C . GLU A 1 80 ? -12.019 -19.327 12.735 1.00 63.19 80 GLU A C 1
ATOM 650 O O . GLU A 1 80 ? -12.659 -20.311 12.382 1.00 63.19 80 GLU A O 1
ATOM 655 N N . ARG A 1 81 ? -11.820 -18.291 11.906 1.00 55.34 81 ARG A N 1
ATOM 656 C CA . ARG A 1 81 ? -12.327 -18.258 10.521 1.00 55.34 81 ARG A CA 1
ATOM 657 C C . ARG A 1 81 ? -11.591 -19.200 9.573 1.00 55.34 81 ARG A C 1
ATOM 659 O O . ARG A 1 81 ? -12.237 -19.813 8.731 1.00 55.34 81 ARG A O 1
ATOM 666 N N . GLU A 1 82 ? -10.277 -19.327 9.701 1.00 59.31 82 GLU A N 1
ATOM 667 C CA . GLU A 1 82 ? -9.474 -20.250 8.888 1.00 59.31 82 GLU A CA 1
ATOM 668 C C . GLU A 1 82 ? -9.717 -21.718 9.268 1.00 59.31 82 GLU A C 1
ATOM 670 O O . GLU A 1 82 ? -9.601 -22.600 8.425 1.00 59.31 82 GLU A O 1
ATOM 675 N N . SER A 1 83 ? -10.146 -21.992 10.505 1.00 54.62 83 SER A N 1
ATOM 676 C CA . SER A 1 83 ? -10.594 -23.323 10.935 1.00 54.62 83 SER A CA 1
ATOM 677 C C . SER A 1 83 ? -11.992 -23.703 10.421 1.00 54.62 83 SER A C 1
ATOM 679 O O . SER A 1 83 ? -12.390 -24.855 10.579 1.00 54.62 83 SER A O 1
ATOM 681 N N . LEU A 1 84 ? -12.742 -22.771 9.817 1.00 53.19 84 LEU A N 1
ATOM 682 C CA . LEU A 1 84 ? -14.053 -23.030 9.202 1.00 53.19 84 LEU A CA 1
ATOM 683 C C . LEU A 1 84 ? -13.947 -23.415 7.719 1.00 53.19 84 LEU A C 1
ATOM 685 O O . LEU A 1 84 ? -14.925 -23.282 6.983 1.00 53.19 84 LEU A O 1
ATOM 689 N N . VAL A 1 85 ? -12.792 -23.907 7.258 1.00 56.19 85 VAL A N 1
ATOM 690 C CA . VAL A 1 85 ? -12.755 -24.666 6.003 1.00 56.19 85 VAL A CA 1
ATOM 691 C C . VAL A 1 85 ? -13.598 -25.924 6.237 1.00 56.19 85 VAL A C 1
ATOM 693 O O . VAL A 1 85 ? -13.230 -26.732 7.090 1.00 56.19 85 VAL A O 1
ATOM 696 N N . PRO A 1 86 ? -14.744 -26.107 5.557 1.00 5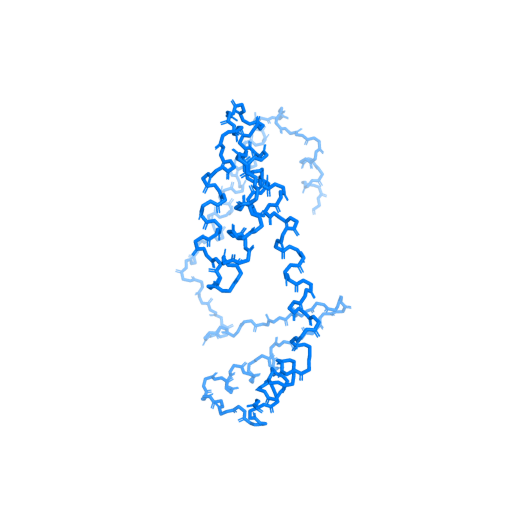3.75 86 PRO A N 1
ATOM 697 C CA . PRO A 1 86 ? -15.513 -27.330 5.723 1.00 53.75 86 PRO A CA 1
ATOM 698 C C . PRO A 1 86 ? -14.623 -28.515 5.328 1.00 53.75 86 PRO A C 1
ATOM 700 O O . PRO A 1 86 ? -14.079 -28.532 4.225 1.00 53.75 86 PRO A O 1
ATOM 703 N N . GLU A 1 87 ? -14.491 -29.511 6.212 1.00 60.28 87 GLU A N 1
ATOM 704 C CA . GLU A 1 87 ? -13.667 -30.724 6.016 1.00 60.28 87 GLU A CA 1
ATOM 705 C C . GLU A 1 87 ? -14.041 -31.540 4.760 1.00 60.28 87 GLU A C 1
ATOM 707 O O . GLU A 1 87 ? -13.341 -32.478 4.388 1.00 60.28 87 GLU A O 1
ATOM 712 N N . LYS A 1 88 ? -15.113 -31.164 4.055 1.00 59.34 88 LYS A N 1
ATOM 713 C CA . LYS A 1 88 ? -15.381 -31.576 2.679 1.00 59.34 88 LYS A CA 1
ATOM 714 C C . LYS A 1 88 ? -15.751 -30.355 1.852 1.00 59.34 88 LYS A C 1
ATOM 716 O O . LYS A 1 88 ? -16.864 -29.837 1.950 1.00 59.34 88 LYS A O 1
ATOM 721 N N . LYS A 1 89 ? -14.816 -29.909 1.015 1.00 63.66 89 LYS A N 1
ATOM 722 C CA . LYS A 1 89 ? -15.116 -28.997 -0.086 1.00 63.66 89 LYS A CA 1
ATOM 723 C C . LYS A 1 89 ? -16.171 -29.703 -0.953 1.00 63.66 89 LYS A C 1
ATOM 725 O O . LYS A 1 89 ? -15.973 -30.847 -1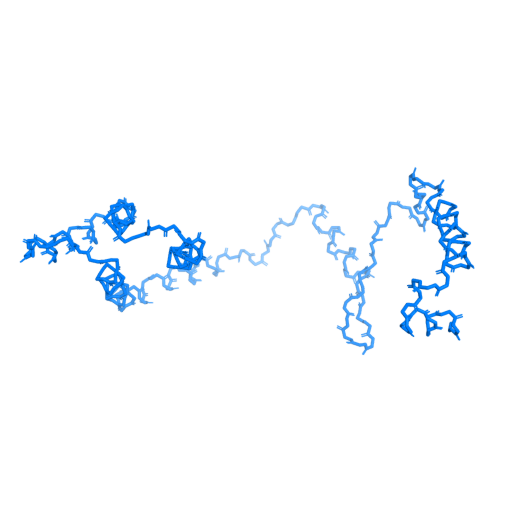.348 1.00 63.66 89 LYS A O 1
ATOM 730 N N . ILE A 1 90 ? -17.329 -29.079 -1.162 1.00 75.62 90 ILE A N 1
ATOM 731 C CA . ILE A 1 90 ? -18.318 -29.580 -2.123 1.00 75.62 90 ILE A CA 1
ATOM 732 C C . ILE A 1 90 ? -17.705 -29.300 -3.490 1.00 75.62 90 ILE A C 1
ATOM 734 O O . ILE A 1 90 ? -17.772 -28.166 -3.965 1.00 75.62 90 ILE A O 1
ATOM 738 N N . LEU A 1 91 ? -17.012 -30.287 -4.053 1.00 70.88 91 LEU A N 1
ATOM 739 C CA . LEU A 1 91 ? -16.437 -30.154 -5.379 1.00 70.88 91 LEU A CA 1
ATOM 740 C C . LEU A 1 91 ? -17.551 -30.238 -6.412 1.00 70.88 91 LEU A C 1
ATOM 742 O O . LEU A 1 91 ? -18.481 -31.040 -6.321 1.00 70.88 91 LEU A O 1
ATOM 746 N N . THR A 1 92 ? -17.446 -29.381 -7.411 1.00 80.88 92 THR A N 1
ATOM 747 C CA . THR A 1 92 ? -18.197 -29.553 -8.649 1.00 80.88 92 THR A CA 1
ATOM 748 C C . THR A 1 92 ? -17.659 -30.768 -9.412 1.00 80.88 92 THR A C 1
ATOM 750 O O . THR A 1 92 ? -16.490 -31.126 -9.278 1.00 80.88 92 THR A O 1
ATOM 753 N N . SER A 1 93 ? -18.483 -31.382 -10.266 1.00 79.06 93 SER A N 1
ATOM 754 C CA . SER A 1 93 ? -18.055 -32.519 -11.102 1.00 79.06 93 SER A CA 1
ATOM 755 C C . SER A 1 93 ? -16.811 -32.200 -11.953 1.00 79.06 93 SER A C 1
ATOM 757 O O . SER A 1 93 ? -15.984 -33.077 -12.203 1.00 79.06 93 SER A O 1
ATOM 759 N N . ASP A 1 94 ? -16.643 -30.935 -12.352 1.00 75.31 94 ASP A N 1
ATOM 760 C CA . ASP A 1 94 ? -15.463 -30.473 -13.086 1.00 75.31 94 ASP A CA 1
ATOM 761 C C . ASP A 1 94 ? -14.204 -30.416 -12.206 1.00 75.31 94 ASP A C 1
ATOM 763 O O . ASP A 1 94 ? -13.113 -30.734 -12.681 1.00 75.31 94 ASP A O 1
ATOM 767 N N . GLU A 1 95 ? -14.330 -30.047 -10.928 1.00 80.31 95 GLU A N 1
ATOM 768 C CA . GLU A 1 95 ? -13.210 -30.045 -9.979 1.00 80.31 95 GLU A CA 1
ATOM 769 C C . GLU A 1 95 ? -12.754 -31.470 -9.645 1.00 80.31 95 GLU A C 1
ATOM 771 O O . GLU A 1 95 ? -11.553 -31.730 -9.679 1.00 80.31 95 GLU A O 1
ATOM 776 N N . GLU A 1 96 ? -13.684 -32.405 -9.413 1.00 83.06 96 GLU A N 1
ATOM 777 C CA . GLU A 1 96 ? -13.358 -33.825 -9.174 1.00 83.06 96 GLU A CA 1
ATOM 778 C C . GLU A 1 96 ? -12.589 -34.416 -10.362 1.00 83.06 96 GLU A C 1
ATOM 780 O O . GLU A 1 96 ? -11.550 -35.061 -10.207 1.00 83.06 96 GLU A O 1
ATOM 785 N N . ARG A 1 97 ? -13.052 -34.110 -11.580 1.00 80.50 97 ARG A N 1
ATOM 786 C CA . ARG A 1 97 ? -12.380 -34.513 -12.817 1.00 80.50 97 ARG A CA 1
ATOM 787 C C . ARG A 1 97 ? -10.974 -33.916 -12.929 1.00 80.50 97 ARG A C 1
ATOM 789 O O . ARG A 1 97 ? -10.064 -34.587 -13.411 1.00 80.50 97 ARG A O 1
ATOM 796 N N . CYS A 1 98 ? -10.778 -32.660 -12.525 1.00 77.75 98 CYS A N 1
ATOM 797 C CA . CYS A 1 98 ? -9.457 -32.027 -12.542 1.00 77.75 98 CYS A CA 1
ATOM 798 C C . CYS A 1 98 ? -8.491 -32.683 -11.547 1.00 77.75 98 CYS A C 1
ATOM 800 O O . CYS A 1 98 ? -7.318 -32.860 -11.880 1.00 77.75 98 CYS A O 1
ATOM 802 N N . GLU A 1 99 ? -8.970 -33.066 -10.363 1.00 83.38 99 GLU A N 1
ATOM 803 C CA . GLU A 1 99 ? -8.167 -33.782 -9.366 1.00 83.38 99 GLU A CA 1
ATOM 804 C C . GLU A 1 99 ? -7.759 -35.176 -9.855 1.00 83.38 99 GLU A C 1
ATOM 806 O O . GLU A 1 99 ? -6.589 -35.555 -9.749 1.00 83.38 99 GLU A O 1
ATOM 811 N N . GLU A 1 100 ? -8.683 -35.918 -10.467 1.00 82.69 100 GLU A N 1
ATOM 812 C CA . GLU A 1 100 ? -8.397 -37.233 -11.052 1.00 82.69 100 GLU A CA 1
ATOM 813 C C . GLU A 1 100 ? -7.360 -37.142 -12.183 1.00 82.69 100 GLU A C 1
ATOM 815 O O . GLU A 1 100 ? -6.393 -37.902 -12.232 1.00 82.69 100 GLU A O 1
ATOM 820 N N . ILE A 1 101 ? -7.495 -36.146 -13.060 1.00 80.56 101 ILE A N 1
ATOM 821 C CA . ILE A 1 101 ? -6.498 -35.873 -14.098 1.00 80.56 101 ILE A CA 1
ATOM 822 C C . ILE A 1 101 ? -5.146 -35.558 -13.458 1.00 80.56 101 ILE A C 1
ATOM 824 O O . ILE A 1 101 ? -4.149 -36.167 -13.830 1.00 80.56 101 ILE A O 1
ATOM 828 N N . TYR A 1 102 ? -5.096 -34.622 -12.507 1.00 80.31 102 TYR A N 1
ATOM 829 C CA . TYR A 1 102 ? -3.847 -34.190 -11.882 1.00 80.31 102 TYR A CA 1
ATOM 830 C C . TYR A 1 102 ? -3.126 -35.350 -11.192 1.00 80.31 102 TYR A C 1
ATOM 832 O O . TYR A 1 102 ? -1.923 -35.517 -11.386 1.00 80.31 102 TYR A O 1
ATOM 840 N N . THR A 1 103 ? -3.851 -36.168 -10.428 1.00 81.12 103 THR A N 1
ATOM 841 C CA . THR A 1 103 ? -3.289 -37.348 -9.753 1.00 81.12 103 THR A CA 1
ATOM 842 C C . THR A 1 103 ? -2.748 -38.376 -10.741 1.00 81.12 103 THR A C 1
ATOM 844 O O . THR A 1 103 ? -1.691 -38.953 -10.495 1.00 81.12 103 THR A O 1
ATOM 847 N N . HIS A 1 104 ? -3.415 -38.571 -11.879 1.00 78.62 104 HIS A N 1
ATOM 848 C CA . HIS A 1 104 ? -2.988 -39.539 -12.887 1.00 78.62 104 HIS A CA 1
ATOM 849 C C . HIS A 1 104 ? -1.859 -39.018 -13.795 1.00 78.62 104 HIS A C 1
ATOM 851 O O . HIS A 1 104 ? -1.068 -39.803 -14.323 1.00 78.62 104 HIS A O 1
ATOM 857 N N . THR A 1 105 ? -1.781 -37.709 -14.040 1.00 78.56 105 THR A N 1
ATOM 858 C CA . THR A 1 105 ? -0.850 -37.129 -15.024 1.00 78.56 105 THR A CA 1
ATOM 859 C C . THR A 1 105 ? 0.350 -36.415 -14.417 1.00 78.56 105 THR A C 1
ATOM 861 O O . THR A 1 105 ? 1.264 -36.048 -15.161 1.00 78.56 105 THR A O 1
ATOM 864 N N . THR A 1 106 ? 0.367 -36.217 -13.097 1.00 81.62 106 THR A N 1
ATOM 865 C CA . THR A 1 106 ? 1.464 -35.539 -12.401 1.00 81.62 106 THR A CA 1
ATOM 866 C C . THR A 1 106 ? 2.430 -36.547 -11.807 1.00 81.62 106 THR A C 1
ATOM 868 O O . THR A 1 106 ? 2.121 -37.236 -10.839 1.00 81.62 106 THR A O 1
ATOM 871 N N . VAL A 1 107 ? 3.642 -36.583 -12.353 1.00 82.31 107 VAL A N 1
ATOM 872 C CA . VAL A 1 107 ? 4.757 -37.374 -11.822 1.00 82.31 107 VAL A CA 1
ATOM 873 C C . VAL A 1 107 ? 5.881 -36.454 -11.361 1.00 82.31 107 VAL A C 1
ATOM 875 O O . VAL A 1 107 ? 5.978 -35.304 -11.786 1.00 82.31 107 VAL A O 1
ATOM 878 N N . ARG A 1 108 ? 6.739 -36.934 -10.461 1.00 81.88 108 ARG A N 1
ATOM 879 C CA . ARG A 1 108 ? 7.975 -36.237 -10.078 1.00 81.88 108 ARG A CA 1
ATOM 880 C C . ARG A 1 108 ? 9.129 -36.837 -10.875 1.00 81.88 108 ARG A C 1
ATOM 882 O O . ARG A 1 108 ? 9.274 -38.052 -10.912 1.00 81.88 108 ARG A O 1
ATOM 889 N N . ASP A 1 109 ? 9.919 -35.981 -11.506 1.00 79.44 109 ASP A N 1
ATOM 890 C CA . ASP A 1 109 ? 11.181 -36.358 -12.146 1.00 79.44 109 ASP A CA 1
ATOM 891 C C . ASP A 1 109 ? 12.254 -36.663 -11.078 1.00 79.44 109 ASP A C 1
ATOM 893 O O . ASP A 1 109 ? 12.138 -36.212 -9.935 1.00 79.44 109 ASP A O 1
ATOM 897 N N . GLU A 1 110 ? 13.327 -37.370 -11.444 1.00 82.75 110 GLU A N 1
ATOM 898 C CA . GLU A 1 110 ? 14.455 -37.729 -10.556 1.00 82.75 110 GLU A CA 1
ATOM 899 C C . GLU A 1 110 ? 15.142 -36.492 -9.946 1.00 82.75 110 GLU A C 1
ATOM 901 O O . GLU A 1 110 ? 15.740 -36.546 -8.873 1.00 82.75 110 GLU A O 1
ATOM 906 N N . SER A 1 111 ? 14.986 -35.338 -10.598 1.00 80.50 111 SER A N 1
ATOM 907 C CA . SER A 1 111 ? 15.429 -34.018 -10.133 1.00 80.50 111 SER A CA 1
ATOM 908 C C . SER A 1 111 ? 14.494 -33.341 -9.114 1.00 80.50 111 SER A C 1
ATOM 910 O O . SER A 1 111 ? 14.750 -32.212 -8.695 1.00 80.50 111 SER A O 1
ATOM 912 N N . GLY A 1 112 ? 13.380 -33.979 -8.739 1.00 78.38 112 GLY A N 1
ATOM 913 C CA . GLY A 1 112 ? 12.372 -33.437 -7.820 1.00 78.38 112 GLY A CA 1
ATOM 914 C C . GLY A 1 112 ? 11.378 -32.454 -8.451 1.00 78.38 112 GLY A C 1
ATOM 915 O O . GLY A 1 112 ? 10.513 -31.925 -7.749 1.00 78.38 112 GLY A O 1
ATOM 916 N N . ARG A 1 113 ? 11.455 -32.210 -9.765 1.00 79.88 113 ARG A N 1
ATOM 917 C CA . ARG A 1 113 ? 10.513 -31.339 -10.491 1.00 79.88 113 ARG A CA 1
ATOM 918 C C . ARG A 1 113 ? 9.189 -32.056 -10.759 1.00 79.88 113 ARG A C 1
ATOM 920 O O . ARG A 1 113 ? 9.184 -33.216 -11.157 1.00 79.88 113 ARG A O 1
ATOM 927 N N . SER A 1 114 ? 8.067 -31.359 -10.580 1.00 76.44 114 SER A N 1
ATOM 928 C CA . SER A 1 114 ? 6.746 -31.873 -10.964 1.00 76.44 114 SER A CA 1
ATOM 929 C C . SER A 1 114 ? 6.566 -31.787 -12.481 1.00 76.44 114 SER A C 1
ATOM 931 O O . SER A 1 114 ? 6.586 -30.697 -13.051 1.00 76.44 114 SER A O 1
ATOM 933 N N . VAL A 1 115 ? 6.363 -32.931 -13.124 1.00 78.06 115 VAL A N 1
ATOM 934 C CA . VAL A 1 115 ? 6.017 -33.068 -14.538 1.00 78.06 115 VAL A CA 1
ATOM 935 C C . VAL A 1 115 ? 4.519 -33.324 -14.618 1.00 78.06 115 VAL A C 1
ATOM 937 O O . VAL A 1 115 ? 4.047 -34.406 -14.283 1.00 78.06 115 VAL A O 1
ATOM 940 N N . VAL A 1 116 ? 3.772 -32.304 -15.033 1.00 75.25 116 VAL A N 1
ATOM 941 C CA . VAL A 1 116 ? 2.319 -32.377 -15.217 1.00 75.25 116 VAL A CA 1
ATOM 942 C C . VAL A 1 116 ? 2.041 -32.587 -16.699 1.00 75.25 116 VAL A C 1
ATOM 944 O O . VAL A 1 116 ? 2.354 -31.717 -17.515 1.00 75.25 116 VAL A O 1
ATOM 947 N N . ASN A 1 117 ? 1.453 -33.726 -17.063 1.00 68.31 117 ASN A N 1
ATOM 948 C CA . ASN A 1 117 ? 1.018 -33.950 -18.436 1.00 68.31 117 ASN A CA 1
ATOM 949 C C . ASN A 1 117 ? -0.359 -33.298 -18.659 1.00 68.31 117 ASN A C 1
ATOM 951 O O . ASN A 1 117 ? -1.336 -33.627 -17.978 1.00 68.31 117 ASN A O 1
ATOM 955 N N . LEU A 1 118 ? -0.431 -32.340 -19.591 1.00 66.62 118 LEU A N 1
ATOM 956 C CA . LEU A 1 118 ? -1.683 -31.661 -19.913 1.00 66.62 118 LEU A CA 1
ATOM 957 C C . LEU A 1 118 ? -2.621 -32.632 -20.647 1.00 66.62 118 LEU A C 1
ATOM 959 O O . LEU A 1 118 ? -2.259 -33.137 -21.713 1.00 66.62 118 LEU A O 1
ATOM 963 N N . PRO A 1 119 ? -3.842 -32.869 -20.139 1.00 63.94 119 PRO A N 1
ATOM 964 C CA . PRO A 1 119 ? -4.826 -33.681 -20.838 1.00 63.94 119 PRO A CA 1
ATOM 965 C C . PRO A 1 119 ? -5.330 -32.917 -22.063 1.00 63.94 119 PRO A C 1
ATOM 967 O O . PRO A 1 119 ? -6.182 -32.028 -21.989 1.00 63.94 119 PRO A O 1
ATOM 970 N N . PHE A 1 120 ? -4.814 -33.257 -23.232 1.00 65.44 120 PHE A N 1
ATOM 971 C CA . PHE A 1 120 ? -5.438 -32.813 -24.465 1.00 65.44 120 PHE A CA 1
ATOM 972 C C . PHE A 1 120 ? -6.774 -33.541 -24.655 1.00 65.44 120 PHE A C 1
ATOM 974 O O . PHE A 1 120 ? -6.926 -34.698 -24.271 1.00 65.44 120 PHE A O 1
ATOM 981 N N . ARG A 1 121 ? -7.756 -32.882 -25.286 1.00 56.56 121 ARG A N 1
ATOM 982 C CA . ARG A 1 121 ? -9.069 -33.489 -25.599 1.00 56.56 121 ARG A CA 1
ATOM 983 C C . ARG A 1 121 ? -8.977 -34.764 -26.456 1.00 56.56 121 ARG A C 1
ATOM 985 O O . ARG A 1 121 ? -9.958 -35.495 -26.533 1.00 56.56 121 ARG A O 1
ATOM 992 N N . THR A 1 122 ? -7.826 -35.021 -27.073 1.00 57.38 122 THR A N 1
ATOM 993 C CA . THR A 1 122 ? -7.554 -36.167 -27.945 1.00 57.38 122 THR A CA 1
ATOM 994 C C . THR A 1 122 ? -6.124 -36.654 -27.698 1.00 57.38 122 THR A C 1
ATOM 996 O O . THR A 1 122 ? -5.250 -35.840 -27.406 1.00 57.38 122 THR A O 1
ATOM 999 N N . SER A 1 123 ? -5.865 -37.956 -27.868 1.00 58.91 123 SER A N 1
ATOM 1000 C CA . SER A 1 123 ? -4.533 -38.581 -27.738 1.00 58.91 123 SER A CA 1
ATOM 1001 C C . SER A 1 123 ? -3.470 -38.013 -28.690 1.00 58.91 123 SER A C 1
ATOM 1003 O O . SER A 1 123 ? -2.280 -38.158 -28.434 1.00 58.91 123 SER A O 1
ATOM 1005 N N . ASN A 1 124 ? -3.890 -37.330 -29.758 1.00 56.78 124 ASN A N 1
ATOM 1006 C CA . ASN A 1 124 ? -3.035 -36.543 -30.638 1.00 56.78 124 ASN A CA 1
ATOM 1007 C C . ASN A 1 124 ? -3.747 -35.219 -30.975 1.00 56.78 124 ASN A C 1
ATOM 1009 O O . ASN A 1 124 ? -4.538 -35.179 -31.921 1.00 56.78 124 ASN A O 1
ATOM 1013 N N . PRO A 1 125 ? -3.574 -34.150 -30.178 1.00 63.19 125 PRO A N 1
ATOM 1014 C CA . PRO A 1 125 ? -4.185 -32.861 -30.478 1.00 63.19 125 PRO A CA 1
ATOM 1015 C C . PRO A 1 125 ? -3.594 -32.294 -31.769 1.00 63.19 125 PRO A C 1
ATOM 1017 O O . PRO A 1 125 ? -2.404 -31.985 -31.843 1.00 63.19 125 PRO A O 1
ATOM 1020 N N . GLU A 1 126 ? -4.427 -32.091 -32.786 1.00 61.06 126 GLU A N 1
ATOM 1021 C CA . GLU A 1 126 ? -4.018 -31.282 -33.927 1.00 61.06 126 GLU A CA 1
ATOM 1022 C C . GLU A 1 126 ? -3.684 -29.872 -33.428 1.00 61.06 126 GLU A C 1
ATOM 1024 O O . GLU A 1 126 ? -4.530 -29.150 -32.888 1.00 61.06 126 GLU A O 1
ATOM 1029 N N . CYS A 1 127 ? -2.425 -29.460 -33.586 1.00 57.78 127 CYS A N 1
ATOM 1030 C CA . CYS A 1 127 ? -2.062 -28.066 -33.396 1.00 57.78 127 CYS A CA 1
ATOM 1031 C C . CYS A 1 127 ? -2.881 -27.256 -34.408 1.00 57.78 127 CYS A C 1
ATOM 1033 O O . CYS A 1 127 ? -2.660 -27.382 -35.611 1.00 57.78 127 CYS A O 1
ATOM 1035 N N . LYS A 1 128 ? -3.832 -26.433 -33.939 1.00 58.44 128 LYS A N 1
ATOM 1036 C CA . LYS A 1 128 ? -4.749 -25.646 -34.796 1.00 58.44 128 LYS A CA 1
ATOM 1037 C C . LYS A 1 128 ? -4.032 -24.807 -35.868 1.00 58.44 128 LYS A C 1
ATOM 1039 O O . LYS A 1 128 ? -4.645 -24.421 -36.854 1.00 58.44 128 LYS A O 1
ATOM 1044 N N . HIS A 1 129 ? -2.736 -24.549 -35.685 1.00 59.66 129 HIS A N 1
ATOM 1045 C CA . HIS A 1 129 ? -1.858 -23.851 -36.623 1.00 59.66 129 HIS A CA 1
ATOM 1046 C C . HIS A 1 129 ? -0.743 -24.770 -37.152 1.00 59.66 129 HIS A C 1
ATOM 1048 O O . HIS A 1 129 ? 0.421 -24.371 -37.210 1.00 59.66 129 HIS A O 1
ATOM 1054 N N . GLY A 1 130 ? -1.076 -26.018 -37.498 1.00 58.09 130 GLY A N 1
ATOM 1055 C CA . GLY A 1 130 ? -0.170 -27.005 -38.089 1.00 58.09 130 GLY A CA 1
ATOM 1056 C C . GLY A 1 130 ? 0.527 -26.440 -39.325 1.00 58.09 130 GLY A C 1
ATOM 1057 O O . GLY A 1 130 ? -0.066 -26.403 -40.396 1.00 58.09 130 GLY A O 1
ATOM 1058 N N . ARG A 1 131 ? 1.736 -25.902 -39.102 1.00 64.12 131 ARG A N 1
ATOM 1059 C CA . ARG A 1 131 ? 2.708 -25.268 -40.028 1.00 64.12 131 ARG A CA 1
ATOM 1060 C C . ARG A 1 131 ? 3.746 -24.422 -39.271 1.00 64.12 131 ARG A C 1
ATOM 1062 O O . ARG A 1 131 ? 4.701 -23.941 -39.879 1.00 64.12 131 ARG A O 1
ATOM 1069 N N . THR A 1 132 ? 3.611 -24.242 -37.948 1.00 75.19 132 THR A N 1
ATOM 1070 C CA . THR A 1 132 ? 4.592 -23.511 -37.118 1.00 75.19 132 THR A CA 1
ATOM 1071 C C . THR A 1 132 ? 6.006 -24.077 -37.249 1.00 75.19 132 THR A C 1
ATOM 1073 O O . THR A 1 132 ? 6.963 -23.308 -37.283 1.00 75.19 132 THR A O 1
ATOM 1076 N N . ARG A 1 133 ? 6.141 -25.404 -37.406 1.00 76.12 133 ARG A N 1
ATOM 1077 C CA . ARG A 1 133 ? 7.428 -26.070 -37.662 1.00 76.12 133 ARG A CA 1
ATOM 1078 C C . ARG A 1 133 ? 8.070 -25.574 -38.959 1.00 76.12 133 ARG A C 1
ATOM 1080 O O . ARG A 1 133 ? 9.222 -25.165 -38.942 1.00 76.12 133 ARG A O 1
ATOM 1087 N N . ASP A 1 134 ? 7.317 -25.518 -40.054 1.00 78.50 134 ASP A N 1
ATOM 1088 C CA . ASP A 1 134 ? 7.828 -25.075 -41.359 1.00 78.50 134 ASP A CA 1
ATOM 1089 C C . ASP A 1 134 ? 8.178 -23.581 -41.369 1.00 78.50 134 ASP A C 1
ATOM 1091 O O . ASP A 1 134 ? 9.081 -23.137 -42.082 1.00 78.50 134 ASP A O 1
ATOM 1095 N N . LEU A 1 135 ? 7.453 -22.775 -40.586 1.00 80.25 135 LEU A N 1
ATOM 1096 C CA . LEU A 1 135 ? 7.780 -21.366 -40.378 1.00 80.25 135 LEU A CA 1
ATOM 1097 C C . LEU A 1 135 ? 9.066 -21.206 -39.554 1.00 80.25 135 LEU A C 1
ATOM 1099 O O . LEU A 1 135 ? 9.913 -20.390 -39.913 1.00 80.25 135 LEU A O 1
ATOM 1103 N N . ALA A 1 136 ? 9.225 -21.992 -38.487 1.00 80.69 136 ALA A N 1
ATOM 1104 C CA . ALA A 1 136 ? 10.421 -21.988 -37.651 1.00 80.69 136 ALA A CA 1
ATOM 1105 C C . ALA A 1 136 ? 11.663 -22.422 -38.444 1.00 80.69 136 ALA A C 1
ATOM 1107 O O . ALA A 1 136 ? 12.675 -21.728 -38.402 1.00 80.69 136 ALA A O 1
ATOM 1108 N N . VAL A 1 137 ? 11.558 -23.484 -39.251 1.00 85.81 137 VAL A N 1
ATOM 1109 C CA . VAL A 1 137 ? 12.650 -23.967 -40.118 1.00 85.81 137 VAL A CA 1
ATOM 1110 C C . VAL A 1 137 ? 13.048 -22.911 -41.150 1.00 85.81 137 VAL A C 1
ATOM 1112 O O . VAL A 1 137 ? 14.230 -22.616 -41.303 1.00 85.81 137 VAL A O 1
ATOM 1115 N N . ARG A 1 138 ? 12.079 -22.268 -41.816 1.00 85.56 138 ARG A N 1
ATOM 1116 C CA . ARG A 1 138 ? 12.381 -21.194 -42.780 1.00 85.56 138 ARG A CA 1
ATOM 1117 C C . ARG A 1 138 ? 13.060 -19.991 -42.130 1.00 85.56 138 ARG A C 1
ATOM 1119 O O . ARG A 1 138 ? 13.953 -19.401 -42.736 1.00 85.56 138 ARG A O 1
ATOM 1126 N N . ARG A 1 139 ? 12.648 -19.619 -40.912 1.00 85.44 139 ARG A N 1
ATOM 1127 C CA . ARG A 1 139 ? 13.304 -18.547 -40.146 1.00 85.44 139 ARG A CA 1
ATOM 1128 C C . ARG A 1 139 ? 14.722 -18.937 -39.742 1.00 85.44 139 ARG A C 1
ATOM 1130 O O . ARG A 1 139 ? 15.617 -18.118 -39.900 1.00 85.44 139 ARG A O 1
ATOM 1137 N N . PHE A 1 140 ? 14.931 -20.174 -39.302 1.00 87.00 140 PHE A N 1
ATOM 1138 C CA . PHE A 1 140 ? 16.250 -20.693 -38.950 1.00 87.00 140 PHE A CA 1
ATOM 1139 C C . PHE A 1 140 ? 17.213 -20.660 -40.147 1.00 87.00 140 PHE A C 1
ATOM 1141 O O . PHE A 1 140 ? 18.235 -19.990 -40.083 1.00 87.00 140 PHE A O 1
ATOM 1148 N N . GLN A 1 141 ? 16.814 -21.211 -41.296 1.00 88.06 141 GLN A N 1
ATOM 1149 C CA . GLN A 1 141 ? 17.617 -21.184 -42.532 1.00 88.06 141 GLN A CA 1
ATOM 1150 C C . GLN A 1 141 ? 17.877 -19.766 -43.070 1.00 88.06 141 GLN A C 1
ATOM 1152 O O . GLN A 1 141 ? 18.812 -19.521 -43.836 1.00 88.06 141 GLN A O 1
ATOM 1157 N N . HIS A 1 142 ? 17.003 -18.808 -42.761 1.00 87.19 142 HIS A N 1
ATOM 1158 C CA . HIS A 1 142 ? 17.242 -17.403 -43.084 1.00 87.19 142 HIS A CA 1
ATOM 1159 C C . HIS A 1 142 ? 18.297 -16.785 -42.159 1.00 87.19 142 HIS A C 1
ATOM 1161 O O . HIS A 1 142 ? 19.146 -16.037 -42.640 1.00 87.19 142 HIS A O 1
ATOM 1167 N N . LEU A 1 143 ? 18.260 -17.113 -40.864 1.00 82.44 143 LEU A N 1
ATOM 1168 C CA . LEU A 1 143 ? 19.260 -16.679 -39.891 1.00 82.44 143 LEU A CA 1
ATOM 1169 C C . LEU A 1 143 ? 20.636 -17.278 -40.196 1.00 82.44 143 LEU A C 1
ATOM 1171 O O . LEU A 1 143 ? 21.598 -16.523 -40.215 1.00 82.44 143 LEU A O 1
ATOM 1175 N N . GLU A 1 144 ? 20.727 -18.567 -40.536 1.00 84.00 144 GLU A N 1
ATOM 1176 C CA . GLU A 1 144 ? 21.992 -19.212 -40.931 1.00 84.00 144 GLU A CA 1
ATOM 1177 C C . GLU A 1 144 ? 22.649 -18.489 -42.112 1.00 84.00 144 GLU A C 1
ATOM 1179 O O . GLU A 1 144 ? 23.791 -18.046 -42.026 1.00 84.00 144 GLU A O 1
ATOM 1184 N N . ARG A 1 145 ? 21.884 -18.240 -43.183 1.00 85.00 145 ARG A N 1
ATOM 1185 C CA . ARG A 1 145 ? 22.381 -17.498 -44.354 1.00 85.00 145 ARG A CA 1
ATOM 1186 C C . ARG A 1 145 ? 22.766 -16.054 -44.043 1.00 85.00 145 ARG A C 1
ATOM 1188 O O . ARG A 1 145 ? 23.559 -15.470 -44.775 1.00 85.00 145 ARG A O 1
ATOM 1195 N N . LYS A 1 146 ? 22.157 -15.441 -43.026 1.00 80.00 146 LYS A N 1
ATOM 1196 C CA . LYS A 1 146 ? 22.500 -14.081 -42.599 1.00 80.00 146 LYS A CA 1
ATOM 1197 C C . LYS A 1 146 ? 23.793 -14.075 -41.783 1.00 80.00 146 LYS A C 1
ATOM 1199 O O . LYS A 1 146 ? 24.638 -13.224 -42.030 1.00 80.00 146 LYS A O 1
ATOM 1204 N N . VAL A 1 147 ? 23.969 -15.050 -40.894 1.00 77.44 147 VAL A N 1
ATOM 1205 C CA . VAL A 1 147 ? 25.201 -15.255 -40.116 1.00 77.44 147 VAL A CA 1
ATOM 1206 C C . VAL A 1 147 ? 26.390 -15.536 -41.037 1.00 77.44 147 VAL A C 1
ATOM 1208 O O . VAL A 1 147 ? 27.454 -14.960 -40.852 1.00 77.44 147 VAL A O 1
ATOM 1211 N N . GLU A 1 148 ? 26.197 -16.324 -42.094 1.00 76.75 148 GLU A N 1
ATOM 1212 C CA . GLU A 1 148 ? 27.252 -16.622 -43.074 1.00 76.75 148 GLU A CA 1
ATOM 1213 C C . GLU A 1 148 ? 27.647 -15.408 -43.941 1.00 76.75 148 GLU A C 1
ATOM 1215 O O . GLU A 1 148 ? 28.756 -15.340 -44.466 1.00 76.75 148 GLU A O 1
ATOM 1220 N N . ARG A 1 149 ? 26.754 -14.416 -44.079 1.00 72.12 149 ARG A N 1
ATOM 1221 C CA . ARG A 1 149 ? 27.000 -13.176 -44.839 1.00 72.12 149 ARG A CA 1
ATOM 1222 C C . ARG A 1 149 ? 27.604 -12.049 -44.005 1.00 72.12 149 ARG A C 1
ATOM 1224 O O . ARG A 1 149 ? 28.264 -11.184 -44.571 1.00 72.12 149 ARG A O 1
ATOM 1231 N N . GLU A 1 150 ? 27.372 -12.044 -42.697 1.00 74.38 150 GLU A N 1
ATOM 1232 C CA . GLU A 1 150 ? 27.882 -11.038 -41.760 1.00 74.38 150 GLU A CA 1
ATOM 1233 C C . GLU A 1 150 ? 28.729 -11.714 -40.662 1.00 74.38 150 GLU A C 1
ATOM 1235 O O . GLU A 1 150 ? 28.310 -11.766 -39.503 1.00 74.38 150 GLU A O 1
ATOM 1240 N N . PRO A 1 151 ? 29.941 -12.213 -40.986 1.00 63.12 151 PRO A N 1
ATOM 1241 C CA . PRO A 1 151 ? 30.804 -12.892 -40.013 1.00 63.12 151 PRO A CA 1
ATOM 1242 C C . PRO A 1 151 ? 31.310 -11.962 -38.894 1.00 63.12 151 PRO A C 1
ATOM 1244 O O . PRO A 1 151 ? 31.754 -12.439 -37.851 1.00 63.12 151 PRO A O 1
ATOM 1247 N N . GLU A 1 152 ? 31.206 -10.642 -39.067 1.00 58.69 152 GLU A N 1
ATOM 1248 C CA . GLU A 1 152 ? 31.595 -9.635 -38.067 1.00 58.69 152 GLU A CA 1
ATOM 1249 C C . GLU A 1 152 ? 30.633 -9.555 -36.865 1.00 58.69 152 GLU A C 1
ATOM 1251 O O . GLU A 1 152 ? 31.020 -9.092 -35.795 1.00 58.69 152 GLU A O 1
ATOM 1256 N N . VAL A 1 153 ? 29.387 -10.034 -36.998 1.00 58.44 153 VAL A N 1
ATOM 1257 C CA . VAL A 1 153 ? 28.377 -10.016 -35.912 1.00 58.44 153 VAL A CA 1
ATOM 1258 C C . VAL A 1 153 ? 28.476 -11.269 -35.022 1.00 58.44 153 VAL A C 1
ATOM 1260 O O . VAL A 1 153 ? 27.762 -11.423 -34.027 1.00 58.44 153 VAL A O 1
ATOM 1263 N N . THR A 1 154 ? 29.405 -12.172 -35.335 1.00 55.59 154 THR A N 1
ATOM 1264 C CA . THR A 1 154 ? 29.645 -13.406 -34.585 1.00 55.59 154 THR A CA 1
ATOM 1265 C C . THR A 1 154 ? 30.487 -13.107 -33.345 1.00 55.59 154 THR A C 1
ATOM 1267 O O . THR A 1 154 ? 31.710 -13.221 -33.341 1.00 55.59 154 THR A O 1
ATOM 1270 N N . SER A 1 155 ? 29.830 -12.730 -32.245 1.00 55.25 155 SER A N 1
ATOM 1271 C CA . SER A 1 155 ? 30.459 -12.817 -30.922 1.00 55.25 155 SER A CA 1
ATOM 1272 C C . SER A 1 155 ? 30.952 -14.259 -30.697 1.00 55.25 155 SER A C 1
ATOM 1274 O O . SER A 1 155 ? 30.226 -15.196 -31.048 1.00 55.25 155 SER A O 1
ATOM 1276 N N . PRO A 1 156 ? 32.127 -14.482 -30.075 1.00 55.62 156 PRO A N 1
ATOM 1277 C CA . PRO A 1 156 ? 32.683 -15.819 -29.824 1.00 55.62 156 PRO A CA 1
ATOM 1278 C C . PRO A 1 156 ? 31.757 -16.767 -29.032 1.00 55.62 156 PRO A C 1
ATOM 1280 O O . PRO A 1 156 ? 32.021 -17.965 -28.950 1.00 55.62 156 PRO A O 1
ATOM 1283 N N . ALA A 1 157 ? 30.645 -16.271 -28.479 1.00 55.00 157 ALA A N 1
ATOM 1284 C CA . ALA A 1 157 ? 29.587 -17.085 -27.884 1.00 55.00 157 ALA A CA 1
ATOM 1285 C C . ALA A 1 157 ? 28.740 -17.875 -28.908 1.00 55.00 157 ALA A C 1
ATOM 1287 O O . ALA A 1 157 ? 28.239 -18.945 -28.572 1.00 55.00 157 ALA A O 1
ATOM 1288 N N . VAL A 1 158 ? 28.582 -17.386 -30.143 1.00 55.38 158 VAL A N 1
ATOM 1289 C CA . VAL A 1 158 ? 27.706 -17.999 -31.163 1.00 55.38 158 VAL A CA 1
ATOM 1290 C C . VAL A 1 158 ? 28.360 -19.228 -31.805 1.00 55.38 158 VAL A C 1
ATOM 1292 O O . VAL A 1 158 ? 27.680 -20.212 -32.079 1.00 55.38 158 VAL A O 1
ATOM 1295 N N . HIS A 1 159 ? 29.690 -19.229 -31.949 1.00 54.84 159 HIS A N 1
ATOM 1296 C CA . HIS A 1 159 ? 30.429 -20.356 -32.536 1.00 54.84 159 HIS A CA 1
ATOM 1297 C C . HIS A 1 159 ? 30.350 -21.634 -31.680 1.00 54.84 159 HIS A C 1
ATOM 1299 O O . HIS A 1 159 ? 30.409 -22.738 -32.206 1.00 54.84 159 HIS A O 1
ATOM 1305 N N . ARG A 1 160 ? 30.151 -21.501 -30.359 1.00 48.31 160 ARG A N 1
ATOM 1306 C CA . ARG A 1 160 ? 30.058 -22.641 -29.429 1.00 48.31 160 ARG A CA 1
ATOM 1307 C C . ARG A 1 160 ? 28.713 -23.378 -29.498 1.00 48.31 160 ARG A C 1
ATOM 1309 O O . ARG A 1 160 ? 28.622 -24.502 -29.029 1.00 48.31 160 ARG A O 1
ATOM 1316 N N . VAL A 1 161 ? 27.676 -22.750 -30.058 1.00 54.03 161 VAL A N 1
ATOM 1317 C CA . VAL A 1 161 ? 26.324 -23.332 -30.163 1.00 54.03 161 VAL A CA 1
ATOM 1318 C C . VAL A 1 161 ? 26.147 -24.144 -31.453 1.00 54.03 161 VAL A C 1
ATOM 1320 O O . VAL A 1 161 ? 25.236 -24.955 -31.534 1.00 54.03 161 VAL A O 1
ATOM 1323 N N . LEU A 1 162 ? 27.015 -23.959 -32.454 1.00 49.84 162 LEU A N 1
ATOM 1324 C CA . LEU A 1 162 ? 26.915 -24.638 -33.754 1.00 49.84 162 LEU A CA 1
ATOM 1325 C C . LEU A 1 162 ? 27.704 -25.962 -33.833 1.00 49.84 162 LEU A C 1
ATOM 1327 O O . LEU A 1 162 ? 27.595 -26.661 -34.835 1.00 49.84 162 LEU A O 1
ATOM 1331 N N . GLU A 1 163 ? 28.468 -26.323 -32.795 1.00 44.84 163 GLU A N 1
ATOM 1332 C CA . GLU A 1 163 ? 29.292 -27.550 -32.744 1.00 44.84 163 GLU A CA 1
ATOM 1333 C C . GLU A 1 163 ? 28.745 -28.647 -31.798 1.00 44.84 163 GLU A C 1
ATOM 1335 O O . GLU A 1 163 ? 29.426 -29.643 -31.553 1.00 44.84 163 GLU A O 1
ATOM 1340 N N . THR A 1 164 ? 27.519 -28.503 -31.283 1.00 39.31 164 THR A N 1
ATOM 1341 C CA . THR A 1 164 ? 26.813 -29.516 -30.462 1.00 39.31 164 THR A CA 1
ATOM 1342 C C . THR A 1 164 ? 25.452 -29.839 -31.042 1.00 39.31 164 THR A C 1
ATOM 1344 O O . THR A 1 164 ? 25.115 -31.040 -31.121 1.00 39.31 164 THR A O 1
#

pLDDT: mean 75.0, std 12.45, range [39.31, 91.81]

Foldseek 3Di:
DVVVVLVVCVVVVHDCVPVQQVVVVVVLVVDDPVLNVVVCVVCVVDPDDDGNVVVVVSVVVVVVVVCVVCVPPVVVVVVVVVVPPPPDDPDDPVRVVVVVQQVVQWDADPVRDTGGDDDDPDPDDDPPPPCVVVVVVVVVVVVVVVCVVCVVVDDVVNVVVVPD